Protein AF-A0A9N9J098-F1 (afdb_monomer)

Nearest PDB structures (foldseek):
  4r79-assembly1_B  TM=4.175E-01  e=2.362E-03  Drosophila mauritiana
  3hot-assembly1_A  TM=4.201E-01  e=8.066E-03  Drosophila mauritiana
  3hot-assembly1_B  TM=3.960E-01  e=7.561E-03  Drosophila mauritiana
  5hoo-assembly1_A  TM=4.020E-01  e=2.583E-02  Drosophila mauritiana
  5hoo-assembly1_B  TM=3.994E-01  e=3.568E-02  Drosophila mauritiana

Solvent-accessible surface area (backbone atoms only — not comparable to full-atom values): 10802 Å² total; per-residue (Å²): 132,89,78,86,82,49,74,64,54,53,33,52,50,50,54,59,48,40,71,33,68,73,44,37,75,76,35,76,66,47,78,79,58,80,57,45,72,73,51,49,53,51,50,33,54,76,67,75,49,77,93,75,75,87,88,67,92,74,76,80,74,59,95,58,44,67,58,53,51,52,52,51,52,50,52,55,50,50,54,42,64,75,67,59,64,55,43,84,77,40,72,50,73,50,80,44,81,40,63,77,44,83,80,72,95,72,80,92,73,68,93,83,65,91,72,86,83,79,91,71,88,86,42,72,85,41,59,32,35,39,35,49,36,33,27,70,70,68,50,72,51,64,42,35,35,40,38,85,39,71,67,74,78,97,66,91,72,61,92,60,53,48,78,47,53,53,78,77,130

Organism: NCBI:txid1348616

Mean predicted aligned error: 14.63 Å

Secondary structure (DSSP, 8-state):
------HHHHHHHHHHHHTSHHHHHH-TTGGG----HHHHHHHHHHTT---PPP---PPPPPTTHHHHHHHHHHHHHHHHHHHT--GGG-EEEEEEEEES----S-----TT-S-------S-TT-EEEEEEEEETTSPBPPEEEEESSSS-------TTEEEEEPPP-

InterPro domains:
  IPR006600 HTH CenpB-type DNA-binding domain [PF03221] (4-50)
  IPR006600 HTH CenpB-type DNA-binding domain [PS51253] (1-53)

Structure (mmCIF, N/CA/C/O backbone):
data_AF-A0A9N9J098-F1
#
_entry.id   AF-A0A9N9J098-F1
#
loop_
_atom_site.group_PDB
_atom_site.id
_atom_site.type_symbol
_atom_site.label_atom_id
_atom_site.label_alt_id
_atom_site.label_comp_id
_atom_site.label_asym_id
_atom_site.label_entity_id
_atom_site.label_seq_id
_atom_site.pdbx_PDB_ins_code
_atom_site.Cartn_x
_atom_site.Cartn_y
_atom_site.Cartn_z
_atom_site.occupancy
_atom_site.B_iso_or_equiv
_atom_site.auth_seq_id
_atom_site.auth_comp_id
_atom_site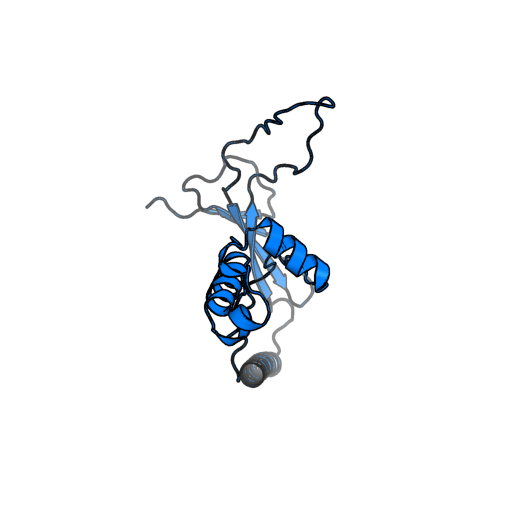.auth_asym_id
_atom_site.auth_atom_id
_atom_site.pdbx_PDB_model_num
ATOM 1 N N . GLN A 1 1 ? 24.056 1.183 -1.949 1.00 46.28 1 GLN A N 1
ATOM 2 C CA . GLN A 1 1 ? 23.279 1.665 -3.112 1.00 46.28 1 GLN A CA 1
ATOM 3 C C . GLN A 1 1 ? 23.015 0.480 -4.031 1.00 46.28 1 GLN A C 1
ATOM 5 O O . GLN A 1 1 ? 23.979 -0.123 -4.487 1.00 46.28 1 GLN A O 1
ATOM 10 N N . LEU A 1 2 ? 21.753 0.113 -4.273 1.00 43.88 2 LEU A N 1
ATOM 11 C CA . LEU A 1 2 ? 21.415 -0.850 -5.327 1.00 43.88 2 LEU A CA 1
ATOM 12 C C . LEU A 1 2 ? 21.633 -0.145 -6.671 1.00 43.88 2 LEU A C 1
ATOM 14 O O . LEU A 1 2 ? 20.928 0.809 -6.987 1.00 43.88 2 LEU A O 1
ATOM 18 N N . LYS A 1 3 ? 22.661 -0.545 -7.424 1.00 58.91 3 LYS A N 1
ATOM 19 C CA . LYS A 1 3 ? 22.927 0.019 -8.752 1.00 58.91 3 LYS A CA 1
ATOM 20 C C . LYS A 1 3 ? 22.037 -0.699 -9.761 1.00 58.91 3 LYS A C 1
ATOM 22 O O . LYS A 1 3 ? 22.308 -1.841 -10.114 1.00 58.91 3 LYS A O 1
ATOM 27 N N . THR A 1 4 ? 20.975 -0.040 -10.214 1.00 71.56 4 THR A N 1
ATOM 28 C CA . THR A 1 4 ? 20.173 -0.517 -11.347 1.00 71.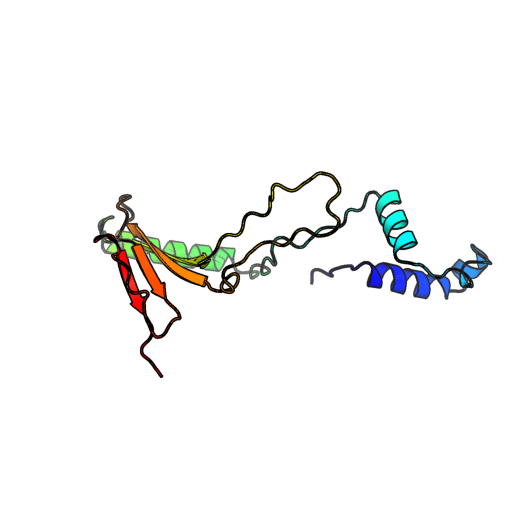56 4 THR A CA 1
ATOM 29 C C . THR A 1 4 ? 21.063 -0.612 -12.586 1.00 71.56 4 THR A C 1
ATOM 31 O O . THR A 1 4 ? 21.758 0.346 -12.916 1.00 71.56 4 THR A O 1
ATOM 34 N N . VAL A 1 5 ? 21.054 -1.757 -13.273 1.00 77.31 5 VAL A N 1
ATOM 35 C CA . VAL A 1 5 ? 21.787 -1.960 -14.531 1.00 77.31 5 VAL A CA 1
ATOM 36 C C . VAL A 1 5 ? 20.783 -1.994 -15.675 1.00 77.31 5 VAL A C 1
ATOM 38 O O . VAL A 1 5 ? 19.943 -2.885 -15.750 1.00 77.31 5 VAL A O 1
ATOM 41 N N . THR A 1 6 ? 20.856 -1.014 -16.573 1.00 85.19 6 THR A N 1
ATOM 42 C CA . THR A 1 6 ? 19.964 -0.928 -17.737 1.00 85.19 6 THR A CA 1
ATOM 43 C C . THR A 1 6 ? 20.608 -1.525 -18.988 1.00 85.19 6 THR A C 1
ATOM 45 O O . THR A 1 6 ? 21.833 -1.643 -19.084 1.00 85.19 6 THR A O 1
ATOM 48 N N . ARG A 1 7 ? 19.794 -1.835 -20.011 1.00 85.44 7 ARG A N 1
ATOM 49 C CA . ARG A 1 7 ? 20.297 -2.257 -21.335 1.00 85.44 7 ARG A CA 1
ATOM 50 C C . ARG A 1 7 ? 21.303 -1.255 -21.910 1.00 85.44 7 ARG A C 1
ATOM 52 O O . ARG A 1 7 ? 22.318 -1.650 -22.482 1.00 85.44 7 ARG A O 1
ATOM 59 N N . TYR A 1 8 ? 21.036 0.038 -21.714 1.00 87.44 8 TYR A N 1
ATOM 60 C CA . TYR A 1 8 ? 21.943 1.107 -22.117 1.00 87.44 8 TYR A CA 1
ATOM 61 C C . TYR A 1 8 ? 23.288 0.996 -21.394 1.00 87.44 8 TYR A C 1
ATOM 63 O O . TYR A 1 8 ? 24.323 0.992 -22.052 1.00 87.44 8 TYR A O 1
ATOM 71 N N . MET A 1 9 ? 23.286 0.816 -20.070 1.00 89.44 9 MET A N 1
ATOM 72 C CA . MET A 1 9 ? 24.517 0.692 -19.280 1.00 89.44 9 MET A CA 1
ATOM 73 C C . MET A 1 9 ? 25.371 -0.503 -19.708 1.00 89.44 9 MET A C 1
ATOM 75 O O . MET A 1 9 ? 26.590 -0.372 -19.789 1.00 89.44 9 MET A O 1
ATOM 79 N N . ILE A 1 10 ? 24.748 -1.637 -20.043 1.00 89.56 10 ILE A N 1
ATOM 80 C CA . ILE A 1 10 ? 25.455 -2.808 -20.581 1.00 89.56 10 ILE A CA 1
ATOM 81 C C . ILE A 1 10 ? 26.112 -2.459 -21.922 1.00 89.56 10 ILE A C 1
ATOM 83 O O . ILE A 1 10 ? 27.309 -2.684 -22.095 1.00 89.56 10 ILE A O 1
ATOM 87 N N . SER A 1 11 ? 25.366 -1.848 -22.850 1.00 90.75 11 SER A N 1
ATOM 88 C CA . SER A 1 11 ? 25.915 -1.443 -24.154 1.00 90.75 11 SER A CA 1
ATOM 89 C C . SER A 1 11 ? 27.034 -0.398 -24.032 1.00 90.75 11 SER A C 1
ATOM 91 O O . SER A 1 11 ? 28.063 -0.512 -24.694 1.00 90.75 11 SER A O 1
ATOM 93 N N . ALA A 1 12 ? 26.882 0.584 -23.139 1.00 89.25 12 ALA A N 1
ATOM 94 C CA . ALA A 1 12 ? 27.868 1.630 -22.896 1.00 89.25 12 ALA A CA 1
ATOM 95 C C . ALA A 1 12 ? 29.145 1.056 -22.270 1.00 89.25 12 ALA A C 1
ATOM 97 O O . ALA A 1 12 ? 30.252 1.405 -22.682 1.00 89.25 12 ALA A O 1
ATOM 98 N N . LYS A 1 13 ? 29.005 0.119 -21.322 1.00 91.69 13 LYS A N 1
ATOM 99 C CA . LYS A 1 13 ? 30.146 -0.579 -20.725 1.00 91.69 13 LYS A CA 1
ATOM 100 C C . LYS A 1 13 ? 30.877 -1.439 -21.754 1.00 91.69 13 LYS A C 1
ATOM 102 O O . LYS A 1 13 ? 32.102 -1.403 -21.782 1.00 91.69 13 LYS A O 1
ATOM 107 N N . ALA A 1 14 ? 30.147 -2.151 -22.611 1.00 91.06 14 ALA A N 1
ATOM 108 C CA . ALA A 1 14 ? 30.730 -2.957 -23.680 1.00 91.06 14 ALA A CA 1
ATOM 109 C C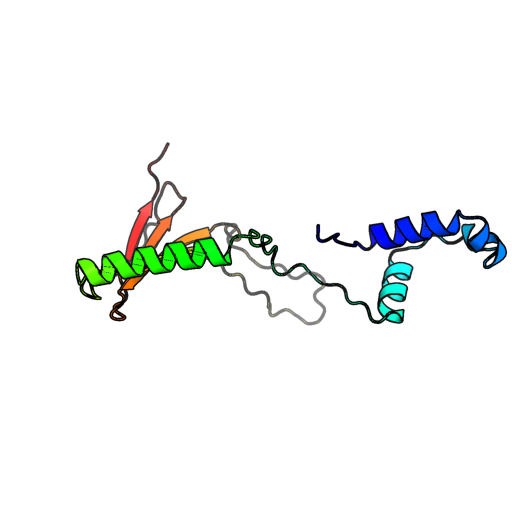 . ALA A 1 14 ? 31.527 -2.099 -24.678 1.00 91.06 14 ALA A C 1
ATOM 111 O O . ALA A 1 14 ? 32.671 -2.429 -24.974 1.00 91.06 14 ALA A O 1
ATOM 112 N N . ARG A 1 15 ? 30.991 -0.944 -25.101 1.00 89.69 15 ARG A N 1
ATOM 113 C CA . ARG A 1 15 ? 31.722 0.026 -25.943 1.00 89.69 15 ARG A CA 1
ATOM 114 C C . ARG A 1 15 ? 32.980 0.562 -25.262 1.00 89.69 15 ARG A C 1
ATOM 116 O O . ARG A 1 15 ? 34.032 0.633 -25.884 1.00 89.69 15 ARG A O 1
ATOM 123 N N . SER A 1 16 ? 32.887 0.907 -23.977 1.00 89.88 16 SER A N 1
ATOM 124 C CA . SER A 1 16 ? 34.040 1.379 -23.202 1.00 89.88 16 SER A CA 1
ATOM 125 C C . SER A 1 16 ? 35.141 0.317 -23.094 1.00 89.88 16 SER A C 1
ATOM 127 O O . SER A 1 16 ? 36.318 0.656 -23.183 1.00 89.88 16 SER A O 1
ATOM 129 N N . LEU A 1 17 ? 34.780 -0.959 -22.922 1.00 89.69 17 LEU A N 1
ATOM 130 C CA . LEU A 1 17 ? 35.741 -2.066 -22.880 1.00 89.69 17 LEU A CA 1
ATOM 131 C C . LEU A 1 17 ? 36.340 -2.370 -24.256 1.00 89.69 17 LEU A C 1
ATOM 133 O O . LEU A 1 17 ? 37.540 -2.599 -24.339 1.00 89.69 17 LEU A O 1
ATOM 137 N N . ALA A 1 18 ? 35.539 -2.294 -25.321 1.00 88.31 18 ALA A N 1
ATOM 138 C CA . ALA A 1 18 ? 36.008 -2.451 -26.697 1.00 88.31 18 ALA A CA 1
ATOM 139 C C . ALA A 1 18 ? 37.076 -1.418 -27.092 1.00 88.31 18 ALA A C 1
ATOM 141 O O . ALA A 1 18 ? 37.881 -1.684 -27.972 1.00 88.31 18 ALA A O 1
ATOM 142 N N . GLY A 1 19 ? 37.109 -0.260 -26.422 1.00 84.50 19 GLY A N 1
ATOM 143 C CA . GLY A 1 19 ? 38.137 0.764 -26.605 1.00 84.50 19 GLY A CA 1
ATOM 144 C C . GLY A 1 19 ? 39.476 0.486 -25.905 1.00 84.50 19 GLY A C 1
ATOM 145 O O . GLY A 1 19 ? 40.399 1.281 -26.057 1.00 84.50 19 GLY A O 1
ATOM 146 N N . LYS A 1 20 ? 39.611 -0.589 -25.117 1.00 89.25 20 LYS A N 1
ATOM 147 C CA . LYS A 1 20 ? 40.848 -0.899 -24.381 1.00 89.25 20 LYS A CA 1
ATOM 148 C C . LYS A 1 20 ? 41.787 -1.781 -25.202 1.00 89.25 20 LYS A C 1
ATOM 150 O O . LYS A 1 20 ? 41.346 -2.766 -25.788 1.00 89.25 20 LYS A O 1
ATOM 155 N N . GLN A 1 21 ? 43.090 -1.491 -25.146 1.00 85.12 21 GLN A N 1
ATOM 156 C CA . GLN A 1 21 ? 44.134 -2.194 -25.908 1.00 85.12 21 GLN A CA 1
ATOM 157 C C . GLN A 1 21 ? 44.098 -3.722 -25.733 1.00 85.12 21 GLN A C 1
ATOM 159 O O . GLN A 1 21 ? 44.234 -4.456 -26.702 1.00 85.12 21 GLN A O 1
ATOM 164 N N . GLU A 1 22 ? 43.845 -4.197 -24.512 1.00 90.06 22 GLU A N 1
ATOM 165 C CA . GLU A 1 22 ? 43.694 -5.624 -24.192 1.00 90.06 22 GLU A CA 1
ATOM 166 C C . GLU A 1 22 ? 42.643 -6.319 -25.076 1.00 90.06 22 GLU A C 1
AT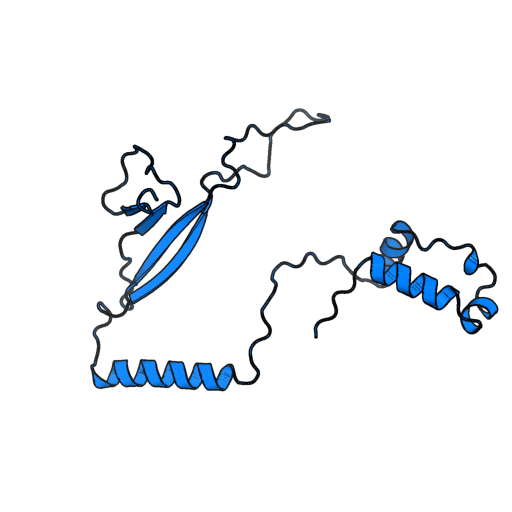OM 168 O O . GLU A 1 22 ? 42.889 -7.394 -25.623 1.00 90.06 22 GLU A O 1
ATOM 173 N N . TYR A 1 23 ? 41.488 -5.679 -25.274 1.00 86.62 23 TYR A N 1
ATOM 174 C CA . TYR A 1 23 ? 40.388 -6.240 -26.057 1.00 86.62 23 TYR A CA 1
ATOM 175 C C . TYR A 1 23 ? 40.606 -6.087 -27.563 1.00 86.62 23 TYR A C 1
ATOM 177 O O . TYR A 1 23 ? 40.140 -6.941 -28.310 1.00 86.62 23 TYR A O 1
ATOM 185 N N . TYR A 1 24 ? 41.346 -5.066 -28.007 1.00 82.31 24 TYR A N 1
ATOM 186 C CA . TYR A 1 24 ? 41.784 -4.948 -29.402 1.00 82.31 24 TYR A CA 1
ATOM 187 C C . TYR A 1 24 ? 42.715 -6.089 -29.811 1.00 82.31 24 TYR A C 1
ATOM 189 O O . TYR A 1 24 ? 42.558 -6.644 -30.895 1.00 82.31 24 TYR A O 1
ATOM 197 N N . THR A 1 25 ? 43.654 -6.463 -28.939 1.00 85.81 25 THR A N 1
ATOM 198 C CA . THR A 1 25 ? 44.593 -7.560 -29.207 1.00 85.81 25 THR A CA 1
ATOM 199 C C . THR A 1 25 ? 43.878 -8.911 -29.293 1.00 85.81 25 THR A C 1
ATOM 201 O O . THR A 1 25 ? 44.222 -9.736 -30.134 1.00 85.81 25 THR A O 1
ATOM 204 N N . LEU A 1 26 ? 42.866 -9.136 -28.449 1.00 89.44 26 LEU A N 1
ATOM 205 C CA . LEU A 1 26 ? 42.086 -10.381 -28.424 1.00 89.44 26 LEU A CA 1
ATOM 206 C C . LEU A 1 26 ? 41.004 -10.441 -29.514 1.00 89.44 26 LEU A C 1
ATOM 208 O O . LEU A 1 26 ? 40.691 -11.520 -30.013 1.00 89.44 26 LEU A O 1
ATOM 212 N N . TYR A 1 27 ? 40.428 -9.295 -29.883 1.00 87.94 27 TYR A N 1
ATOM 213 C CA . TYR A 1 27 ? 39.326 -9.189 -30.839 1.00 87.94 27 TYR A CA 1
ATOM 214 C C . TYR A 1 27 ? 39.568 -8.022 -31.811 1.00 87.94 27 TYR A C 1
ATOM 216 O O . TYR A 1 27 ? 39.017 -6.935 -31.623 1.00 87.94 27 TYR A O 1
ATOM 224 N N . PRO A 1 28 ? 40.344 -8.235 -32.888 1.00 83.75 28 PRO A N 1
ATOM 225 C CA . PRO A 1 28 ? 40.764 -7.162 -33.791 1.00 83.75 28 PRO A CA 1
ATOM 226 C C . PRO A 1 28 ? 39.611 -6.379 -34.426 1.00 83.75 28 PRO A C 1
ATOM 228 O O . PRO A 1 28 ? 39.743 -5.182 -34.634 1.00 83.75 28 PRO A O 1
ATOM 231 N N . ASP A 1 29 ? 38.459 -7.007 -34.682 1.00 87.75 29 ASP A N 1
ATOM 232 C CA . ASP A 1 29 ? 37.289 -6.355 -35.294 1.00 87.75 29 ASP A CA 1
ATOM 233 C C . ASP A 1 29 ? 36.301 -5.737 -34.290 1.00 87.75 29 ASP A C 1
ATOM 235 O O . ASP A 1 29 ? 35.236 -5.246 -34.680 1.00 87.75 29 ASP A O 1
ATOM 239 N N . ILE A 1 30 ? 36.619 -5.733 -32.990 1.00 86.56 30 ILE A N 1
ATOM 240 C CA . ILE A 1 30 ? 35.676 -5.307 -31.945 1.00 86.56 30 ILE A CA 1
ATOM 241 C C . ILE A 1 30 ? 35.238 -3.841 -32.083 1.00 86.56 30 ILE A C 1
ATOM 243 O O . ILE A 1 30 ? 34.110 -3.502 -31.722 1.00 86.56 30 ILE A O 1
ATOM 247 N N . TYR A 1 31 ? 36.074 -2.985 -32.681 1.00 78.88 31 TYR A N 1
ATOM 248 C CA . TYR A 1 31 ? 35.768 -1.570 -32.928 1.00 78.88 31 TYR A CA 1
ATOM 249 C C . TYR A 1 31 ? 34.663 -1.339 -33.958 1.00 78.88 31 TYR A C 1
ATOM 251 O O . TYR A 1 31 ? 34.010 -0.297 -33.939 1.00 78.88 31 TYR A O 1
ATOM 259 N N . LYS A 1 32 ? 34.422 -2.307 -34.851 1.00 83.06 32 LYS A N 1
ATOM 260 C CA . LYS A 1 32 ? 33.335 -2.241 -35.840 1.00 83.06 32 LYS A CA 1
ATOM 261 C C . LYS A 1 32 ? 31.980 -2.586 -35.221 1.00 83.06 32 LYS A C 1
ATOM 263 O O . LYS A 1 32 ? 30.939 -2.417 -35.857 1.00 83.06 32 LYS A O 1
ATOM 268 N N . TYR A 1 33 ? 31.970 -3.102 -33.992 1.00 84.12 33 TYR A N 1
ATOM 269 C CA . TYR A 1 33 ? 30.770 -3.626 -33.366 1.00 84.12 33 TYR A CA 1
ATOM 270 C C . TYR A 1 33 ? 29.955 -2.523 -32.675 1.00 84.12 33 TYR A C 1
ATOM 272 O O . TYR A 1 33 ? 30.435 -1.814 -31.797 1.00 84.12 33 TYR A O 1
ATOM 280 N N . GLN A 1 34 ? 28.672 -2.398 -33.026 1.00 81.94 34 GLN A N 1
ATOM 281 C CA . GLN A 1 34 ? 27.815 -1.307 -32.530 1.00 81.94 34 GLN A CA 1
ATOM 282 C C . GLN A 1 34 ? 27.166 -1.581 -31.155 1.00 81.94 34 GLN A C 1
ATOM 284 O O . GLN A 1 34 ? 26.541 -0.689 -30.569 1.00 81.94 34 GLN A O 1
ATOM 289 N N . PHE A 1 35 ? 27.303 -2.809 -30.631 1.00 89.50 35 PHE A N 1
ATOM 290 C CA . PHE A 1 35 ? 26.702 -3.269 -29.365 1.00 89.50 35 PHE A CA 1
ATOM 291 C C . PHE A 1 35 ? 25.218 -2.874 -29.248 1.00 89.50 35 PHE A C 1
ATOM 293 O O . PHE A 1 35 ? 24.797 -2.205 -28.304 1.00 89.50 35 PHE A O 1
ATOM 300 N N . SER A 1 36 ? 24.431 -3.237 -30.266 1.00 89.19 36 SER A N 1
ATOM 301 C CA . SER A 1 36 ? 23.014 -2.871 -30.380 1.00 89.19 36 SER A CA 1
ATOM 302 C C . SER A 1 36 ? 22.143 -3.501 -29.285 1.00 89.19 36 SER A C 1
ATOM 304 O O . SER A 1 36 ? 22.544 -4.456 -28.618 1.00 89.19 36 SER A O 1
ATOM 306 N N . TYR A 1 37 ? 20.896 -3.039 -29.142 1.00 85.00 37 TYR A N 1
ATOM 307 C CA . TYR A 1 37 ? 19.936 -3.650 -28.212 1.00 85.00 37 TYR A CA 1
ATOM 308 C C . TYR A 1 37 ? 19.735 -5.152 -28.458 1.00 85.00 37 TYR A C 1
ATOM 310 O O . TYR A 1 37 ? 19.678 -5.920 -27.504 1.00 85.00 37 TYR A O 1
ATOM 318 N N . LYS A 1 38 ? 19.740 -5.594 -29.724 1.00 90.06 38 LYS A N 1
ATOM 319 C CA . LYS A 1 38 ? 19.676 -7.024 -30.073 1.00 90.06 38 LYS A CA 1
ATOM 320 C C . LYS A 1 38 ? 20.898 -7.805 -29.581 1.00 90.06 38 LYS A C 1
ATOM 322 O O . LYS A 1 38 ? 20.778 -8.990 -29.281 1.00 90.06 38 LYS A O 1
ATOM 327 N N . TRP A 1 39 ? 22.075 -7.180 -29.532 1.00 91.88 39 TRP A N 1
ATOM 328 C CA . TRP A 1 39 ? 23.261 -7.802 -28.943 1.00 91.88 39 TRP A CA 1
ATOM 329 C C . TRP A 1 39 ? 23.133 -7.901 -27.423 1.00 91.88 39 TRP A C 1
ATOM 331 O O . TRP A 1 39 ? 23.439 -8.955 -26.873 1.00 91.88 39 TRP A O 1
ATOM 341 N N . VAL A 1 40 ? 22.622 -6.854 -26.764 1.00 91.50 40 VAL A N 1
ATOM 342 C CA . VAL A 1 40 ? 22.371 -6.856 -25.312 1.00 91.50 40 VAL A CA 1
ATOM 343 C C . VAL A 1 40 ? 21.355 -7.934 -24.929 1.00 91.50 40 VAL A C 1
ATOM 345 O O . VAL A 1 40 ? 21.593 -8.671 -23.980 1.00 91.50 40 VAL A O 1
ATOM 348 N N . ASP A 1 41 ? 20.269 -8.093 -25.688 1.00 89.19 41 ASP A N 1
ATOM 349 C CA . ASP A 1 41 ? 19.272 -9.141 -25.430 1.00 89.19 41 ASP A CA 1
ATOM 350 C C . ASP A 1 41 ? 19.867 -10.547 -25.590 1.00 89.19 41 ASP A C 1
ATOM 352 O O . ASP A 1 41 ? 19.653 -11.414 -24.745 1.00 89.19 41 ASP A O 1
ATOM 356 N N . ARG A 1 42 ? 20.698 -10.765 -26.619 1.00 91.00 42 ARG A N 1
ATOM 357 C CA . ARG A 1 42 ? 21.430 -12.032 -26.782 1.00 91.00 42 ARG A CA 1
ATOM 358 C C . ARG A 1 42 ? 22.467 -12.261 -25.686 1.00 91.00 42 ARG A C 1
ATOM 360 O O . ARG A 1 42 ? 22.667 -13.397 -25.279 1.00 91.00 42 ARG A O 1
ATOM 367 N N . PHE A 1 43 ? 23.140 -11.211 -25.225 1.00 90.38 43 PHE A N 1
ATOM 368 C CA . PHE A 1 43 ? 24.073 -11.278 -24.103 1.00 90.38 43 PHE A CA 1
ATOM 369 C C . PHE A 1 43 ? 23.346 -11.702 -22.821 1.00 90.38 43 PHE A C 1
ATOM 371 O O . PHE A 1 43 ? 23.759 -12.663 -22.182 1.00 90.38 43 PHE A O 1
ATOM 378 N N . ILE A 1 44 ? 22.222 -11.056 -22.509 1.00 90.62 44 ILE A N 1
ATOM 379 C CA . ILE A 1 44 ? 21.359 -11.391 -21.371 1.00 90.62 44 ILE A CA 1
ATOM 380 C C . ILE A 1 44 ? 20.918 -12.858 -21.450 1.00 90.62 44 ILE A C 1
ATOM 382 O O . ILE A 1 44 ? 21.119 -13.600 -20.493 1.00 90.62 44 ILE A O 1
ATOM 386 N N . PHE A 1 45 ? 20.437 -13.304 -22.614 1.00 89.44 45 PHE A N 1
ATOM 387 C CA . PHE A 1 45 ? 20.033 -14.694 -22.837 1.00 89.44 45 PHE A CA 1
ATOM 388 C C . PHE A 1 45 ? 21.183 -15.695 -22.637 1.00 89.44 45 PHE A C 1
ATOM 390 O O . PHE A 1 45 ? 21.031 -16.664 -21.900 1.00 89.44 45 PHE A O 1
ATOM 397 N N . ARG A 1 46 ? 22.359 -15.451 -23.239 1.00 93.00 46 ARG A N 1
ATOM 398 C CA . ARG A 1 46 ? 23.531 -16.341 -23.108 1.00 93.00 46 ARG A CA 1
ATOM 399 C C . ARG A 1 46 ? 24.014 -16.489 -21.668 1.00 93.00 46 ARG A C 1
ATOM 401 O O . ARG A 1 46 ? 24.538 -17.536 -21.314 1.00 93.00 46 ARG A O 1
ATOM 408 N N . HIS A 1 47 ? 23.852 -15.448 -20.857 1.00 89.69 47 HIS A N 1
ATOM 409 C CA . HIS A 1 47 ? 24.260 -15.452 -19.454 1.00 89.69 47 HIS A CA 1
ATOM 410 C C . HIS A 1 47 ? 23.117 -15.799 -18.492 1.00 89.69 47 HIS A C 1
ATOM 412 O O . HIS A 1 47 ? 23.268 -15.603 -17.290 1.00 89.69 47 HIS A O 1
ATOM 418 N N . SER A 1 48 ? 21.989 -16.324 -18.993 1.00 86.31 48 SER A N 1
ATOM 419 C CA . SER A 1 48 ? 20.809 -16.676 -18.183 1.00 86.31 48 SER A CA 1
ATOM 420 C C . SER A 1 48 ? 20.307 -15.522 -17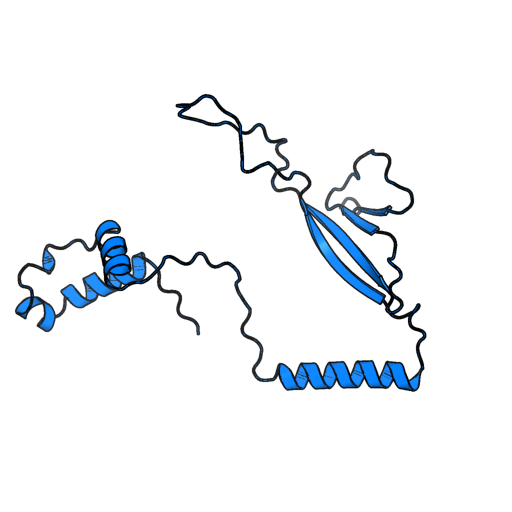.302 1.00 86.31 48 SER A C 1
ATOM 422 O O . SER A 1 48 ? 19.801 -15.722 -16.200 1.00 86.31 48 SER A O 1
ATOM 424 N N . LEU A 1 49 ? 20.463 -14.291 -17.788 1.00 84.69 49 LEU A N 1
ATOM 425 C CA . LEU A 1 49 ? 19.934 -13.089 -17.159 1.00 84.69 49 LEU A CA 1
ATOM 426 C C . LEU A 1 49 ? 18.511 -12.843 -17.672 1.00 84.69 49 LEU A C 1
ATOM 428 O O . LEU A 1 49 ? 18.158 -13.234 -18.784 1.00 84.69 49 LEU A O 1
ATOM 432 N N . VAL A 1 50 ? 17.689 -12.155 -16.881 1.00 77.88 50 VAL A N 1
ATOM 433 C CA . VAL A 1 50 ? 16.282 -11.896 -17.218 1.00 77.88 50 VAL A CA 1
ATOM 434 C C . VAL A 1 50 ? 15.974 -10.410 -17.069 1.00 77.88 50 VAL A C 1
ATOM 436 O O . VAL A 1 50 ? 16.494 -9.745 -16.172 1.00 77.88 50 VAL A O 1
ATOM 439 N N . HIS A 1 51 ? 15.122 -9.875 -17.948 1.00 68.31 51 HIS A N 1
ATOM 440 C CA . HIS A 1 51 ? 14.598 -8.516 -17.798 1.00 68.31 51 HIS A CA 1
ATOM 441 C C . HIS A 1 51 ? 13.598 -8.492 -16.642 1.00 68.31 51 HIS A C 1
ATOM 443 O O . HIS A 1 51 ? 12.468 -8.946 -16.794 1.00 68.31 51 HIS A O 1
ATOM 449 N N . TYR A 1 52 ? 13.997 -7.938 -15.501 1.00 62.56 52 TYR A N 1
ATOM 450 C CA . TYR A 1 52 ? 13.066 -7.640 -14.417 1.00 62.56 52 TYR A CA 1
ATOM 451 C C . TYR A 1 52 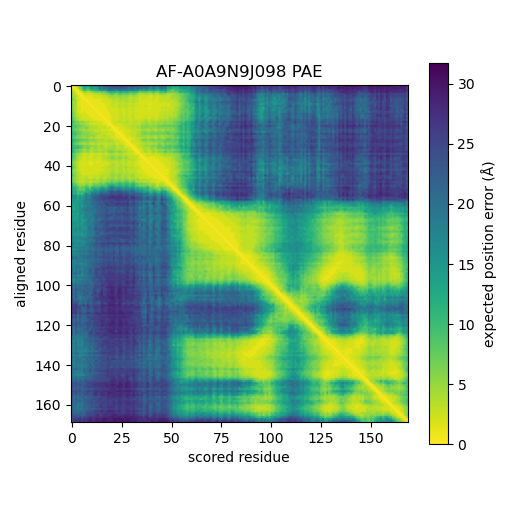? 12.432 -6.263 -14.637 1.00 62.56 52 TYR A C 1
ATOM 453 O O . TYR A 1 52 ? 13.131 -5.257 -14.774 1.00 62.56 52 TYR A O 1
ATOM 461 N N . ARG A 1 53 ? 11.097 -6.202 -14.641 1.00 56.84 53 ARG A N 1
ATOM 462 C CA . ARG A 1 53 ? 10.378 -4.963 -14.319 1.00 56.84 53 ARG A CA 1
ATOM 463 C C . ARG A 1 53 ? 10.474 -4.776 -12.808 1.00 56.84 53 ARG A C 1
ATOM 465 O O . ARG A 1 53 ? 10.221 -5.724 -12.071 1.00 56.84 53 ARG A O 1
ATOM 472 N N . TYR A 1 54 ? 10.841 -3.582 -12.346 1.00 55.41 54 TYR A N 1
ATOM 473 C CA . TYR A 1 54 ? 10.699 -3.255 -10.928 1.00 55.41 54 TYR A CA 1
ATOM 474 C C . TYR A 1 54 ? 9.228 -3.420 -10.552 1.00 55.41 54 TYR A C 1
ATOM 476 O O . TYR A 1 54 ? 8.373 -2.741 -11.112 1.00 55.41 54 TYR A O 1
ATOM 484 N N . THR A 1 55 ? 8.938 -4.332 -9.633 1.00 49.66 55 THR A N 1
ATOM 485 C CA . THR A 1 55 ? 7.588 -4.503 -9.085 1.00 49.66 55 THR A CA 1
ATOM 486 C C . THR A 1 55 ? 7.374 -3.625 -7.860 1.00 49.66 55 THR A C 1
ATOM 488 O O . THR A 1 55 ? 6.241 -3.283 -7.545 1.00 49.66 55 THR A O 1
ATOM 491 N N . THR A 1 56 ? 8.454 -3.224 -7.182 1.00 49.47 56 THR A N 1
ATOM 492 C CA . THR A 1 56 ? 8.357 -2.471 -5.931 1.00 49.47 56 THR A CA 1
ATOM 493 C C . THR A 1 56 ? 9.678 -1.766 -5.634 1.00 49.47 56 THR A C 1
ATOM 495 O O . THR A 1 56 ? 10.713 -2.403 -5.435 1.00 49.47 56 THR A O 1
ATOM 498 N N . THR A 1 57 ? 9.662 -0.434 -5.592 1.00 50.56 57 THR A N 1
ATOM 499 C CA . THR A 1 57 ? 10.739 0.349 -4.974 1.00 50.56 57 THR A CA 1
ATOM 500 C C . THR A 1 57 ? 10.604 0.178 -3.466 1.00 50.56 57 THR A C 1
ATOM 502 O O . THR A 1 57 ? 9.907 0.942 -2.807 1.00 50.56 57 THR A O 1
ATOM 505 N N . ILE A 1 58 ? 11.216 -0.867 -2.915 1.00 54.31 58 ILE A N 1
ATOM 506 C CA . ILE A 1 58 ? 11.284 -1.037 -1.463 1.00 54.31 58 ILE A CA 1
ATOM 507 C C . ILE A 1 58 ? 12.262 0.019 -0.948 1.00 54.31 58 ILE A C 1
ATOM 509 O O . ILE A 1 58 ? 13.431 0.043 -1.347 1.00 54.31 58 ILE A O 1
ATOM 513 N N . GLN A 1 59 ? 11.784 0.920 -0.092 1.00 61.25 59 GLN A N 1
ATOM 514 C CA . GLN A 1 59 ? 12.675 1.820 0.632 1.00 61.25 59 GLN A CA 1
ATOM 515 C C . GLN A 1 59 ? 13.617 0.961 1.481 1.00 61.25 59 GLN A C 1
ATOM 517 O O . GLN A 1 59 ? 13.166 0.054 2.182 1.00 61.25 59 GLN A O 1
ATOM 522 N N . LYS A 1 60 ? 14.932 1.203 1.399 1.00 71.56 60 LYS A N 1
ATOM 523 C CA . LYS A 1 60 ? 15.888 0.498 2.260 1.00 71.56 60 LYS A CA 1
ATOM 524 C C . LYS A 1 60 ? 15.485 0.783 3.707 1.00 71.56 60 LYS A C 1
ATOM 526 O O . LYS A 1 60 ? 15.432 1.949 4.094 1.00 71.56 60 LYS A O 1
ATOM 531 N N . LEU A 1 61 ? 15.206 -0.269 4.476 1.00 79.31 61 LEU A N 1
ATOM 532 C CA . LEU A 1 61 ? 14.907 -0.119 5.894 1.00 79.31 61 LEU A CA 1
ATOM 533 C C . LEU A 1 61 ? 16.090 0.583 6.586 1.00 79.31 61 LEU A C 1
ATOM 535 O O . LEU A 1 61 ? 17.247 0.266 6.274 1.00 79.31 61 LEU A O 1
ATOM 539 N N . PRO A 1 62 ? 15.825 1.539 7.492 1.00 84.50 62 PRO A N 1
ATOM 540 C CA . PRO A 1 62 ? 16.861 2.133 8.325 1.00 84.50 62 PRO A CA 1
ATOM 541 C C . PRO A 1 62 ? 17.640 1.054 9.082 1.00 84.50 62 PRO A C 1
ATOM 543 O O . PRO A 1 62 ? 17.081 0.021 9.450 1.00 84.50 62 PRO A O 1
ATOM 546 N N . GLU A 1 63 ? 18.922 1.291 9.357 1.00 87.19 63 GLU A N 1
ATOM 547 C CA . GLU A 1 63 ? 19.760 0.328 10.095 1.00 87.19 63 GLU A CA 1
ATOM 548 C C . GLU A 1 63 ? 19.220 0.057 11.508 1.00 87.19 63 GLU A C 1
ATOM 550 O O . GLU A 1 63 ? 19.332 -1.053 12.017 1.00 87.19 63 GLU A O 1
ATOM 555 N N . ASN A 1 64 ? 18.535 1.038 12.096 1.00 89.81 64 ASN A N 1
ATOM 556 C CA . ASN A 1 64 ? 17.876 0.949 13.395 1.00 89.81 64 ASN A CA 1
ATOM 557 C C . ASN A 1 64 ? 16.394 0.524 13.321 1.00 89.81 64 ASN A C 1
ATOM 559 O O . ASN A 1 64 ? 15.671 0.685 14.304 1.00 89.81 64 ASN A O 1
ATOM 563 N N . TYR A 1 65 ? 15.910 -0.004 12.189 1.00 89.44 65 TYR A N 1
ATOM 564 C CA . TYR A 1 65 ? 14.498 -0.374 12.019 1.00 89.44 65 TYR A CA 1
ATOM 565 C C . TYR A 1 65 ? 14.002 -1.346 13.098 1.00 89.44 65 TYR A C 1
ATOM 567 O O . TYR A 1 65 ? 12.955 -1.106 13.692 1.00 89.44 65 TYR A O 1
ATOM 575 N N . ALA A 1 66 ? 14.767 -2.402 13.392 1.00 91.19 66 ALA A N 1
ATOM 576 C CA . ALA A 1 66 ? 14.384 -3.399 14.393 1.00 91.19 66 ALA A CA 1
ATOM 577 C C . ALA A 1 66 ? 14.260 -2.788 15.800 1.00 91.19 66 ALA A C 1
ATOM 579 O O . ALA A 1 66 ? 13.316 -3.085 16.530 1.00 91.19 66 ALA A O 1
ATOM 580 N N . GLU A 1 67 ? 15.173 -1.882 16.159 1.00 93.69 67 GLU A N 1
ATOM 581 C CA . GLU A 1 67 ? 15.142 -1.183 17.445 1.00 93.69 67 GLU A CA 1
ATOM 582 C C . GLU A 1 67 ? 13.935 -0.239 17.538 1.00 93.69 67 GLU A C 1
ATOM 584 O O . GLU A 1 67 ? 13.220 -0.236 18.540 1.00 93.69 67 GLU A O 1
ATOM 589 N N . LEU A 1 68 ? 13.669 0.540 16.483 1.00 93.88 68 LEU A N 1
ATOM 590 C CA . LEU A 1 68 ? 12.505 1.426 16.409 1.00 93.88 68 LEU A CA 1
ATOM 591 C C . LEU A 1 68 ? 11.191 0.647 16.475 1.00 93.88 68 LEU A C 1
ATOM 593 O O . LEU A 1 68 ? 10.286 1.031 17.216 1.00 93.88 68 LEU A O 1
ATOM 597 N N . GLN A 1 69 ? 11.104 -0.467 15.749 1.00 94.69 69 GLN A N 1
ATOM 598 C CA . GLN A 1 69 ? 9.954 -1.360 15.778 1.00 94.69 69 GLN A CA 1
ATOM 599 C C . GLN A 1 69 ? 9.729 -1.903 17.192 1.00 94.69 69 GLN A C 1
ATOM 601 O O . GLN A 1 69 ? 8.615 -1.827 17.706 1.00 94.69 69 GLN A O 1
ATOM 606 N N . GLN A 1 70 ? 10.777 -2.399 17.854 1.00 95.75 70 GLN A N 1
ATOM 607 C CA . GLN A 1 70 ? 10.672 -2.923 19.214 1.00 95.75 70 GLN A CA 1
ATOM 608 C C . GLN A 1 70 ? 10.254 -1.842 20.217 1.00 95.75 70 GLN A C 1
ATOM 610 O O . GLN A 1 70 ? 9.384 -2.092 21.054 1.00 95.75 70 GLN A O 1
ATOM 615 N N . LYS A 1 71 ? 10.828 -0.634 20.128 1.00 96.25 71 LYS A N 1
ATOM 616 C CA . LYS A 1 71 ? 10.435 0.513 20.964 1.00 96.25 71 LYS A CA 1
ATOM 617 C C . LYS A 1 71 ? 8.964 0.870 20.773 1.00 96.25 71 LYS A C 1
ATOM 619 O O . LYS A 1 71 ? 8.253 1.029 21.762 1.00 96.25 71 LYS A O 1
ATOM 624 N N . PHE A 1 72 ? 8.500 0.943 19.527 1.00 94.44 72 PHE A N 1
ATOM 625 C CA . PHE A 1 72 ? 7.104 1.238 19.215 1.00 94.44 72 PHE A CA 1
ATOM 626 C C . PHE A 1 72 ? 6.155 0.159 19.750 1.00 94.44 72 PHE A C 1
ATOM 628 O O . PHE A 1 72 ? 5.198 0.477 20.452 1.00 94.44 72 PHE A O 1
ATOM 635 N N . LEU A 1 73 ? 6.449 -1.120 19.499 1.00 94.75 73 LEU A N 1
ATOM 636 C CA . LEU A 1 73 ? 5.638 -2.231 20.005 1.00 94.75 73 LEU A CA 1
ATOM 637 C C . LEU A 1 73 ? 5.584 -2.237 21.537 1.00 94.75 73 LEU A C 1
ATOM 639 O O . LEU A 1 73 ? 4.514 -2.407 22.115 1.00 94.75 73 LEU A O 1
ATOM 643 N N . SER A 1 74 ? 6.718 -1.993 22.197 1.00 96.25 74 SER A N 1
ATOM 644 C CA . SER A 1 74 ? 6.791 -1.936 23.662 1.00 96.25 74 SER A CA 1
ATOM 645 C C . SER A 1 74 ? 5.977 -0.769 24.222 1.00 96.25 74 SER A C 1
ATOM 647 O O . SER A 1 74 ? 5.270 -0.932 25.213 1.00 96.25 74 SER A O 1
ATOM 649 N N . PHE A 1 75 ? 6.029 0.393 23.563 1.00 95.19 75 PHE A N 1
ATOM 650 C CA . PHE A 1 75 ? 5.219 1.560 23.902 1.00 95.19 75 PHE A CA 1
ATOM 651 C C . PHE A 1 75 ? 3.720 1.251 23.794 1.00 95.19 75 PHE A C 1
ATOM 653 O O . PHE A 1 75 ? 2.991 1.431 24.768 1.00 95.19 75 PHE A O 1
ATOM 660 N N . VAL A 1 76 ? 3.257 0.724 22.654 1.00 91.56 76 VAL A N 1
ATOM 661 C CA . VAL A 1 76 ? 1.838 0.385 22.444 1.00 91.56 76 VAL A CA 1
ATOM 662 C C . VAL A 1 76 ? 1.362 -0.656 23.462 1.00 91.56 76 VAL A C 1
ATOM 664 O O . VAL A 1 76 ? 0.303 -0.487 24.069 1.00 91.56 76 VAL A O 1
ATOM 667 N N . LEU A 1 77 ? 2.157 -1.705 23.704 1.00 92.06 77 LEU A N 1
ATOM 668 C CA . LEU A 1 77 ? 1.831 -2.743 24.685 1.00 92.06 77 LEU A CA 1
ATOM 669 C C . LEU A 1 77 ? 1.740 -2.185 26.108 1.00 92.06 77 LEU A C 1
ATOM 671 O O . LEU A 1 77 ? 0.802 -2.531 26.820 1.00 92.06 77 LEU A O 1
ATOM 675 N N . TYR A 1 78 ? 2.663 -1.306 26.510 1.00 94.94 78 TYR A N 1
ATOM 676 C CA . TYR A 1 78 ? 2.641 -0.669 27.829 1.00 94.94 78 TYR A CA 1
ATOM 677 C C . TYR A 1 78 ? 1.355 0.131 28.064 1.00 94.94 78 TYR A C 1
ATOM 679 O O . TYR A 1 78 ? 0.712 -0.019 29.101 1.00 94.94 78 TYR A O 1
ATOM 687 N N . TRP A 1 79 ? 0.945 0.965 27.104 1.00 92.19 79 TRP A N 1
ATOM 688 C CA . TRP A 1 79 ? -0.287 1.746 27.244 1.00 92.19 79 TRP A CA 1
ATOM 689 C C . TRP A 1 79 ? -1.528 0.856 27.228 1.00 92.19 79 TRP A C 1
ATOM 691 O O . TRP A 1 79 ? -2.440 1.062 28.028 1.00 92.19 79 TRP A O 1
ATOM 701 N N . ARG A 1 80 ? -1.541 -0.180 26.383 1.00 89.94 80 ARG A N 1
ATOM 702 C CA . ARG A 1 80 ? -2.637 -1.150 26.344 1.00 89.94 80 ARG A CA 1
ATOM 703 C C . ARG A 1 80 ? -2.820 -1.871 27.676 1.00 89.94 80 ARG A C 1
ATOM 705 O O . ARG A 1 80 ? -3.952 -1.986 28.134 1.00 89.94 80 ARG A O 1
ATOM 712 N N . THR A 1 81 ? -1.739 -2.340 28.300 1.00 91.25 81 THR A N 1
ATOM 713 C CA . THR A 1 81 ? -1.816 -3.055 29.584 1.00 91.25 81 THR A CA 1
ATOM 714 C C . THR A 1 81 ? -2.127 -2.118 30.744 1.00 91.25 81 THR A C 1
ATOM 716 O O . THR A 1 81 ? -2.960 -2.455 31.579 1.00 91.25 81 THR A O 1
ATOM 719 N N . LYS A 1 82 ? -1.522 -0.924 30.781 1.00 94.94 82 LYS A N 1
ATOM 720 C CA . LYS A 1 82 ? -1.712 0.049 31.866 1.00 94.94 82 LYS A CA 1
ATOM 721 C C . LYS A 1 82 ? -3.157 0.528 32.005 1.00 94.94 82 LYS A C 1
ATOM 723 O O . LYS A 1 82 ? -3.628 0.691 33.125 1.00 94.94 82 LYS A O 1
ATOM 728 N N . TYR A 1 83 ? -3.837 0.773 30.887 1.00 93.88 83 TYR A N 1
ATOM 729 C CA . TYR A 1 83 ? -5.213 1.286 30.881 1.00 93.88 83 TYR A CA 1
ATOM 730 C C . TYR A 1 83 ? -6.256 0.211 30.581 1.00 93.88 83 TYR A C 1
ATOM 732 O O . TYR A 1 83 ? -7.447 0.503 30.620 1.00 93.88 83 TYR A O 1
ATOM 740 N N . ASN A 1 84 ? -5.815 -1.020 30.297 1.00 92.81 84 ASN A N 1
ATOM 741 C CA . ASN A 1 84 ? -6.667 -2.152 29.949 1.00 92.81 84 ASN A CA 1
ATOM 742 C C . ASN A 1 84 ? -7.732 -1.782 28.900 1.00 92.81 84 ASN A C 1
ATOM 744 O O . ASN A 1 84 ? -8.922 -2.041 29.088 1.00 92.81 84 ASN A O 1
ATOM 748 N N . TYR A 1 85 ? -7.301 -1.122 27.816 1.00 90.00 85 TYR A N 1
ATOM 749 C CA . TYR A 1 85 ? -8.219 -0.667 26.774 1.00 90.00 85 TYR A CA 1
ATOM 750 C C . TYR A 1 85 ? -9.007 -1.856 26.208 1.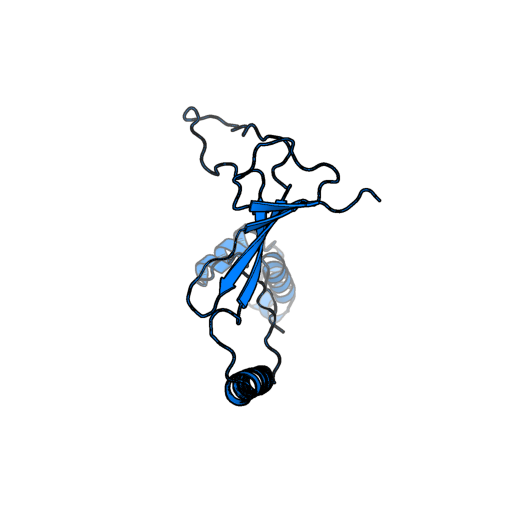00 90.00 85 TYR A C 1
ATOM 752 O O . TYR A 1 85 ? -8.396 -2.852 25.796 1.00 90.00 85 TYR A O 1
ATOM 760 N N . PRO A 1 86 ? -10.347 -1.775 26.173 1.00 92.06 86 PRO A N 1
ATOM 761 C CA . PRO A 1 86 ? -11.157 -2.833 25.600 1.00 92.06 86 PRO A CA 1
ATOM 762 C C . PRO A 1 86 ? -10.925 -2.906 24.085 1.00 92.06 86 PRO A C 1
ATOM 764 O O . PRO A 1 86 ? -10.632 -1.906 23.429 1.00 92.06 86 PRO A O 1
ATOM 767 N N . LEU A 1 87 ? -11.041 -4.111 23.519 1.00 91.50 87 LEU A N 1
ATOM 768 C CA . LEU A 1 87 ? -10.709 -4.364 22.109 1.00 91.50 87 LEU A CA 1
ATOM 769 C C . LEU A 1 87 ? -11.581 -3.570 21.126 1.00 91.50 87 LEU A C 1
ATOM 771 O O . LEU A 1 87 ? -11.122 -3.232 20.040 1.00 91.50 87 LEU A O 1
ATOM 775 N N . ASN A 1 88 ? -12.805 -3.228 21.523 1.00 93.06 88 ASN A N 1
ATOM 776 C CA . ASN A 1 88 ? -13.732 -2.414 20.739 1.00 93.06 88 ASN A CA 1
ATOM 777 C C . ASN A 1 88 ? -13.391 -0.909 20.728 1.00 93.06 88 ASN A C 1
ATOM 779 O O . ASN A 1 88 ? -14.107 -0.130 20.108 1.00 93.06 88 ASN A O 1
ATOM 783 N N . LEU A 1 89 ? -12.330 -0.485 21.421 1.00 91.56 89 LEU A N 1
ATOM 784 C CA . LEU A 1 89 ? -11.812 0.890 21.396 1.00 91.56 89 LEU A CA 1
ATOM 785 C C . LEU A 1 89 ? -10.411 0.981 20.777 1.00 91.56 89 LEU A C 1
ATOM 787 O O . LEU A 1 89 ? -9.787 2.037 20.824 1.00 91.56 89 LEU A O 1
ATOM 791 N N . ILE A 1 90 ? -9.898 -0.122 20.231 1.00 92.38 90 ILE A N 1
ATOM 792 C CA . ILE A 1 90 ? -8.629 -0.156 19.507 1.00 92.38 90 ILE A CA 1
ATOM 793 C C . ILE A 1 90 ? -8.968 -0.401 18.046 1.00 92.38 90 ILE A C 1
ATOM 795 O O . ILE A 1 90 ? -9.391 -1.503 17.699 1.00 92.38 90 ILE A O 1
ATOM 799 N N . ASP A 1 91 ? -8.781 0.605 17.204 1.00 93.50 91 ASP A N 1
ATOM 800 C CA . ASP A 1 91 ? -8.992 0.511 15.770 1.00 93.50 91 ASP A CA 1
ATOM 801 C C . ASP A 1 91 ? -7.670 0.520 14.995 1.00 93.50 91 ASP A C 1
ATOM 803 O O . ASP A 1 91 ? -6.637 1.031 15.431 1.00 93.50 91 ASP A O 1
ATOM 807 N N . ASN A 1 92 ? -7.695 -0.121 13.833 1.00 93.75 92 ASN A N 1
ATOM 808 C CA . ASN A 1 92 ? -6.688 0.035 12.801 1.00 93.75 92 ASN A CA 1
ATOM 809 C C . ASN A 1 92 ? -7.379 0.587 11.559 1.00 93.75 92 ASN A C 1
ATOM 811 O O . ASN A 1 92 ? -8.406 0.049 11.143 1.00 93.75 92 ASN A O 1
ATOM 815 N N . MET A 1 93 ? -6.809 1.637 10.977 1.00 94.81 93 MET A N 1
ATOM 816 C CA . MET A 1 93 ? -7.372 2.371 9.850 1.00 94.81 93 MET A CA 1
ATOM 817 C C . MET A 1 93 ? -6.301 2.543 8.778 1.00 94.81 93 MET A C 1
ATOM 819 O O . MET A 1 93 ? -5.169 2.899 9.099 1.00 94.81 93 MET A O 1
ATOM 823 N N . ASP A 1 94 ? -6.650 2.289 7.519 1.00 94.69 94 ASP A N 1
ATOM 824 C CA . ASP A 1 94 ? -5.735 2.466 6.391 1.00 94.69 94 ASP A CA 1
ATOM 825 C C . ASP A 1 94 ? -6.446 3.048 5.165 1.00 94.69 94 ASP A C 1
ATOM 827 O O . ASP A 1 94 ? -7.614 2.747 4.894 1.00 94.69 94 ASP A O 1
ATOM 831 N N . GLU A 1 95 ? -5.725 3.891 4.426 1.00 92.44 95 GLU A N 1
ATOM 832 C CA . GLU A 1 95 ? -6.201 4.566 3.221 1.00 92.44 95 GLU A CA 1
ATOM 833 C C . GLU A 1 95 ? -5.725 3.829 1.971 1.00 92.44 95 GLU A C 1
ATOM 835 O O . GLU A 1 95 ? -4.539 3.777 1.654 1.00 92.44 95 GLU A O 1
ATOM 840 N N . THR A 1 96 ? -6.673 3.301 1.203 1.00 89.56 96 THR A N 1
ATOM 841 C CA . THR A 1 96 ? -6.402 2.620 -0.060 1.00 89.56 96 THR A CA 1
ATOM 842 C C . THR A 1 96 ? -6.944 3.441 -1.234 1.00 89.56 96 THR A C 1
ATOM 844 O O . THR A 1 96 ? -8.148 3.714 -1.290 1.00 89.56 96 THR A O 1
ATOM 847 N N . PRO A 1 97 ? -6.105 3.831 -2.212 1.00 89.62 97 PRO A N 1
ATOM 848 C CA . PRO A 1 97 ? -6.593 4.448 -3.437 1.00 89.62 97 PRO A CA 1
ATOM 849 C C . PRO A 1 97 ? -7.341 3.416 -4.294 1.00 89.62 97 PRO A C 1
ATOM 851 O O . PRO A 1 97 ? -6.816 2.348 -4.603 1.00 89.62 97 PRO A O 1
ATOM 854 N N . MET A 1 98 ? -8.552 3.762 -4.720 1.00 87.50 98 MET A N 1
ATOM 855 C CA . MET A 1 98 ? -9.393 2.995 -5.636 1.00 87.50 98 MET A CA 1
ATOM 856 C C . MET A 1 98 ? -9.612 3.771 -6.930 1.00 87.50 98 MET A C 1
ATOM 858 O O . MET A 1 98 ? -9.859 4.976 -6.912 1.00 87.50 98 MET A O 1
ATOM 862 N N . ALA A 1 99 ? -9.525 3.078 -8.063 1.00 83.62 99 ALA A N 1
ATOM 863 C CA . ALA A 1 99 ? -9.783 3.671 -9.369 1.00 83.62 99 ALA A CA 1
ATOM 864 C C . ALA A 1 99 ? -11.287 3.758 -9.641 1.00 83.62 99 ALA A C 1
ATOM 866 O O . ALA A 1 99 ? -12.031 2.823 -9.349 1.00 83.62 99 ALA A O 1
ATOM 867 N N . PHE A 1 100 ? -11.731 4.863 -10.245 1.00 76.94 100 PHE A N 1
ATOM 868 C CA . PHE A 1 100 ? -13.117 5.003 -10.707 1.00 76.94 100 PHE A CA 1
ATOM 869 C C . PHE A 1 100 ? -13.447 4.051 -11.855 1.00 76.94 100 PHE A C 1
ATOM 871 O O . PHE A 1 100 ? -14.583 3.604 -11.984 1.00 76.94 100 PHE A O 1
ATOM 878 N N . ASN A 1 101 ? -12.460 3.754 -12.699 1.00 74.38 101 ASN A N 1
ATOM 879 C CA . ASN A 1 101 ? -12.613 2.828 -13.805 1.00 74.38 101 ASN A CA 1
ATOM 880 C C . ASN A 1 101 ? -11.507 1.771 -13.742 1.00 74.38 101 ASN A C 1
ATOM 882 O O . ASN A 1 101 ? -10.329 2.100 -13.615 1.00 74.38 101 ASN A O 1
ATOM 886 N N . LEU A 1 102 ? -11.895 0.504 -13.851 1.00 73.50 102 LEU A N 1
ATOM 887 C CA . LEU A 1 102 ? -10.992 -0.640 -13.935 1.00 73.50 102 LEU A CA 1
ATOM 888 C C . LEU A 1 102 ? -11.152 -1.256 -15.329 1.00 73.50 102 LEU A C 1
ATOM 890 O O . LEU A 1 102 ? -11.846 -2.267 -15.472 1.00 73.50 102 LEU A O 1
ATOM 894 N N . PRO A 1 103 ? -10.580 -0.640 -16.383 1.00 67.38 103 PRO A N 1
ATOM 895 C CA . PRO A 1 103 ? -10.720 -1.172 -17.728 1.00 67.38 103 PRO A CA 1
ATOM 896 C C . PRO A 1 103 ? -10.108 -2.574 -17.794 1.00 67.38 103 PRO A C 1
ATOM 898 O O . PRO A 1 103 ? -8.994 -2.814 -17.319 1.00 67.38 103 PRO A O 1
ATOM 901 N N . SER A 1 104 ? -10.845 -3.510 -18.392 1.00 67.44 104 SER A N 1
ATOM 902 C CA . SER A 1 104 ? -10.341 -4.859 -18.632 1.00 67.44 104 SER A CA 1
ATOM 903 C C . SER A 1 104 ? -9.102 -4.805 -19.528 1.00 67.44 104 SER A C 1
ATOM 905 O O . SER A 1 104 ? -9.101 -4.142 -20.565 1.00 67.44 104 SER A O 1
ATOM 907 N N . GLN A 1 105 ? -8.056 -5.547 -19.157 1.00 65.06 105 GLN A N 1
ATOM 908 C CA . GLN A 1 105 ? -6.882 -5.745 -20.019 1.00 65.06 105 GLN A CA 1
ATOM 909 C C . GLN A 1 105 ? -7.164 -6.723 -21.167 1.00 65.06 105 GLN A C 1
ATOM 911 O O . GLN A 1 105 ? -6.348 -6.865 -22.077 1.00 65.06 105 GLN A O 1
ATOM 916 N N . THR A 1 106 ? -8.303 -7.417 -21.121 1.00 66.25 106 THR A N 1
ATOM 917 C CA . THR A 1 106 ? -8.743 -8.357 -22.146 1.00 66.25 106 THR A CA 1
ATOM 918 C C . THR A 1 106 ? -9.943 -7.793 -22.893 1.00 66.25 106 THR A C 1
ATOM 920 O O . THR A 1 106 ? -10.933 -7.357 -22.303 1.00 66.25 106 THR A O 1
ATOM 923 N N . THR A 1 107 ? -9.844 -7.824 -24.214 1.00 69.62 107 THR A N 1
ATOM 924 C CA . THR A 1 107 ? -10.874 -7.393 -25.156 1.00 69.62 107 THR A CA 1
ATOM 925 C C . THR A 1 107 ? -11.174 -8.538 -26.114 1.00 69.62 107 THR A C 1
ATO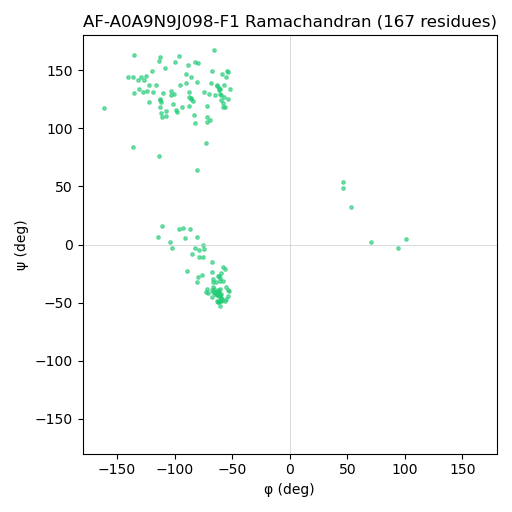M 927 O O . THR A 1 107 ? -10.292 -9.325 -26.464 1.00 69.62 107 THR A O 1
ATOM 930 N N . VAL A 1 108 ? -12.437 -8.665 -26.515 1.00 74.75 108 VAL A N 1
ATOM 931 C CA . VAL A 1 108 ? -12.857 -9.638 -27.526 1.00 74.75 108 VAL A CA 1
ATOM 932 C C . VAL A 1 108 ? -12.949 -8.901 -28.851 1.00 74.75 108 VAL A C 1
ATOM 934 O O . VAL A 1 108 ? -13.796 -8.030 -29.008 1.00 74.75 108 VAL A O 1
ATOM 937 N N . GLU A 1 109 ? -12.077 -9.257 -29.790 1.00 79.88 109 GLU A N 1
ATOM 938 C CA . GLU A 1 109 ? -12.036 -8.660 -31.124 1.00 79.88 109 GLU A CA 1
ATOM 939 C C . GLU A 1 109 ? -11.887 -9.709 -32.225 1.00 79.88 109 GLU A C 1
ATOM 941 O O . GLU A 1 109 ? -11.504 -10.861 -31.980 1.00 79.88 109 GLU A O 1
ATOM 946 N N . LYS A 1 110 ? -12.189 -9.313 -33.469 1.00 77.44 110 LYS A N 1
ATOM 947 C CA . LYS A 1 110 ? -12.014 -10.203 -34.627 1.00 77.44 110 LYS A CA 1
ATOM 948 C C . LYS A 1 110 ? -10.543 -10.599 -34.790 1.00 77.44 110 LYS A C 1
ATOM 950 O O . LYS A 1 110 ? -9.635 -9.768 -34.761 1.00 77.44 110 LYS A O 1
ATOM 955 N N . ARG A 1 111 ? -10.310 -11.894 -35.034 1.00 71.19 111 ARG A N 1
ATOM 956 C CA . ARG A 1 111 ? -8.977 -12.449 -35.307 1.00 71.19 111 ARG A CA 1
ATOM 957 C C . ARG A 1 111 ? -8.344 -11.712 -36.497 1.00 71.19 111 ARG A C 1
ATOM 959 O O . ARG A 1 111 ? -8.870 -11.782 -37.603 1.00 71.19 111 ARG A O 1
ATOM 966 N N . GLY A 1 112 ? -7.214 -11.042 -36.262 1.00 76.62 112 GLY A N 1
ATOM 967 C CA . GLY A 1 112 ? -6.479 -10.281 -37.282 1.00 76.62 112 GLY A CA 1
ATOM 968 C C . GLY A 1 112 ? -6.696 -8.763 -37.256 1.00 76.62 112 GLY A C 1
ATOM 969 O O . GLY A 1 112 ? -6.161 -8.076 -38.124 1.00 76.62 112 GLY A O 1
ATOM 970 N N . ALA A 1 113 ? -7.439 -8.226 -36.283 1.00 73.19 113 ALA A N 1
ATOM 971 C CA . ALA A 1 113 ? -7.535 -6.782 -36.083 1.00 73.19 113 ALA A CA 1
ATOM 972 C C . ALA A 1 113 ? -6.147 -6.172 -35.796 1.00 73.19 113 ALA A C 1
ATOM 974 O O . ALA A 1 113 ? -5.448 -6.603 -34.879 1.00 73.19 113 ALA A O 1
ATOM 975 N N . GLN A 1 114 ? -5.748 -5.175 -36.594 1.00 72.50 114 GLN A N 1
ATOM 976 C CA . GLN A 1 114 ? -4.467 -4.470 -36.434 1.00 72.50 114 GLN A CA 1
ATOM 977 C C . GLN A 1 114 ? -4.486 -3.467 -35.274 1.00 72.50 114 GLN A C 1
ATOM 979 O O . GLN A 1 114 ? -3.443 -3.197 -34.682 1.00 72.50 114 GLN A O 1
ATOM 984 N N . THR A 1 115 ? -5.669 -2.952 -34.934 1.00 67.00 115 THR A N 1
ATOM 985 C CA . THR A 1 115 ? -5.867 -1.966 -33.872 1.00 67.00 115 THR A CA 1
ATOM 986 C C . THR A 1 115 ? -7.072 -2.373 -33.040 1.00 67.00 115 THR A C 1
ATOM 988 O O . THR A 1 115 ? -8.134 -2.657 -33.589 1.00 67.00 115 THR A O 1
ATOM 991 N N . ILE A 1 116 ? -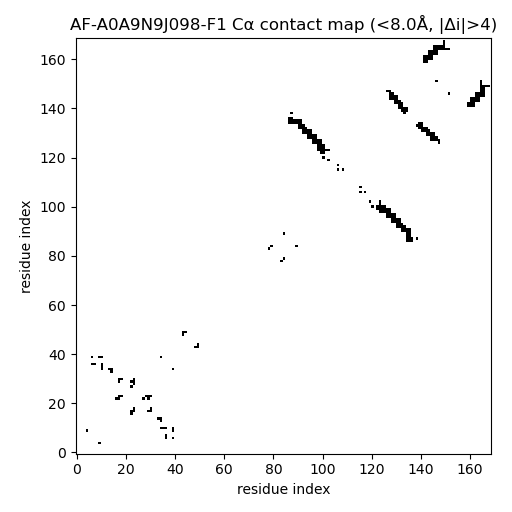6.900 -2.389 -31.721 1.00 67.12 116 ILE A N 1
ATOM 992 C CA . ILE A 1 116 ? -7.965 -2.628 -30.748 1.00 67.12 116 ILE A CA 1
ATOM 993 C C . ILE A 1 116 ? -8.182 -1.311 -30.007 1.00 67.12 116 ILE A C 1
ATOM 995 O O . ILE A 1 116 ? -7.292 -0.855 -29.288 1.00 67.12 116 ILE A O 1
ATOM 999 N N . SER A 1 117 ? -9.339 -0.681 -30.197 1.00 65.38 117 SER A N 1
ATOM 1000 C CA . SER A 1 117 ? -9.724 0.522 -29.457 1.00 65.38 117 SER A CA 1
ATOM 1001 C C . SER A 1 117 ? -10.541 0.134 -28.230 1.00 65.38 117 SER A C 1
ATOM 1003 O O . SER A 1 117 ? -11.627 -0.427 -28.361 1.00 65.38 117 SER A O 1
ATOM 1005 N N . ILE A 1 118 ? -10.040 0.453 -27.039 1.00 65.31 118 ILE A N 1
ATOM 1006 C CA . ILE A 1 118 ? -10.813 0.343 -25.800 1.00 65.31 118 ILE A CA 1
ATOM 1007 C C . ILE A 1 118 ? -11.571 1.659 -25.632 1.00 65.31 118 ILE A C 1
ATOM 1009 O O . ILE A 1 118 ? -10.949 2.715 -25.538 1.00 65.31 118 ILE A O 1
ATOM 1013 N N . LEU A 1 119 ? -12.904 1.604 -25.609 1.00 63.69 119 LEU A N 1
ATOM 1014 C CA . LEU A 1 119 ? -13.715 2.751 -25.203 1.00 63.69 119 LEU A CA 1
ATOM 1015 C C . LEU A 1 119 ? -13.505 2.967 -23.704 1.00 63.69 119 LEU A C 1
ATOM 1017 O O . LEU A 1 119 ? -13.976 2.178 -22.885 1.00 63.69 119 LEU A O 1
ATOM 1021 N N . THR A 1 120 ? -12.771 4.017 -23.350 1.00 61.12 120 THR A N 1
ATOM 1022 C CA . THR A 1 120 ? -12.627 4.450 -21.962 1.00 61.12 120 THR A CA 1
ATOM 1023 C C . THR A 1 120 ? -13.563 5.620 -21.680 1.00 61.12 120 THR A C 1
ATOM 1025 O O . THR A 1 120 ? -14.003 6.336 -22.577 1.00 61.12 120 THR A O 1
ATOM 1028 N N . THR A 1 121 ? -13.896 5.820 -20.408 1.00 61.28 121 THR A N 1
ATOM 1029 C CA . THR A 1 121 ? -14.765 6.917 -19.957 1.00 61.28 121 THR A CA 1
ATOM 1030 C C . THR A 1 121 ? -14.025 8.255 -19.831 1.00 61.28 121 THR A C 1
ATOM 1032 O O . THR A 1 121 ? -14.586 9.204 -19.294 1.00 61.28 121 THR A O 1
ATOM 1035 N N . GLY A 1 122 ? -12.754 8.339 -20.251 1.00 63.47 122 GLY A N 1
ATOM 1036 C CA . GLY A 1 122 ? -11.893 9.512 -20.041 1.00 63.47 122 GLY A CA 1
ATOM 1037 C C . GLY A 1 122 ? -11.459 9.727 -18.583 1.00 63.47 122 GLY A C 1
ATOM 1038 O O . GLY A 1 122 ? -10.750 10.682 -18.283 1.00 63.47 122 GLY A O 1
ATOM 1039 N N . HIS A 1 123 ? -11.862 8.831 -17.675 1.00 64.94 123 HIS A N 1
ATOM 1040 C CA . HIS A 1 123 ? -11.570 8.882 -16.242 1.00 64.94 123 HIS A CA 1
ATOM 1041 C C . HIS A 1 123 ? -10.616 7.773 -15.776 1.00 64.94 123 HIS A C 1
ATOM 1043 O O . HIS A 1 123 ? -10.508 7.545 -14.573 1.00 64.94 123 HIS A O 1
ATOM 1049 N N . GLU A 1 124 ? -9.898 7.104 -16.685 1.00 62.66 124 GLU A N 1
ATOM 1050 C CA . GLU A 1 124 ? -9.005 5.974 -16.365 1.00 62.66 124 GLU A CA 1
ATOM 1051 C C . GLU A 1 124 ? -7.905 6.275 -15.328 1.00 62.66 124 GLU A C 1
ATOM 1053 O O . GLU A 1 124 ? -7.404 5.355 -14.689 1.00 62.66 124 GLU A O 1
ATOM 1058 N N . PHE A 1 125 ? -7.552 7.547 -15.125 1.00 64.50 125 PHE A N 1
ATOM 1059 C CA . PHE A 1 125 ? -6.557 7.982 -14.135 1.00 64.50 125 PHE A CA 1
ATOM 1060 C C . PHE A 1 125 ? -7.172 8.613 -12.882 1.00 64.50 125 PHE A C 1
ATOM 1062 O O . PHE A 1 125 ? -6.452 9.085 -12.000 1.00 64.50 125 PHE A O 1
ATOM 1069 N N . THR A 1 126 ? -8.502 8.661 -12.803 1.00 75.00 126 THR A N 1
ATOM 1070 C CA . THR A 1 126 ? -9.192 9.243 -11.655 1.00 75.00 126 THR A CA 1
ATOM 1071 C C . THR A 1 126 ? -9.292 8.181 -10.572 1.00 75.00 126 THR A C 1
ATOM 1073 O O . THR A 1 126 ? -9.878 7.119 -10.786 1.00 75.00 126 THR A O 1
ATOM 1076 N N . ASN A 1 127 ? -8.767 8.498 -9.390 1.00 83.38 127 ASN A N 1
ATOM 1077 C CA . ASN A 1 127 ? -8.879 7.659 -8.205 1.00 83.38 127 ASN A CA 1
ATOM 1078 C C . ASN A 1 127 ? -9.597 8.426 -7.092 1.00 83.38 127 ASN A C 1
ATOM 1080 O O . ASN A 1 127 ? -9.458 9.647 -6.973 1.00 83.38 127 ASN A O 1
ATOM 1084 N N . PHE A 1 128 ? -10.306 7.692 -6.250 1.00 87.00 128 PHE A N 1
ATOM 1085 C CA . PHE A 1 128 ? -10.789 8.143 -4.952 1.00 87.00 128 PHE A CA 1
ATOM 1086 C C . PHE A 1 128 ? -10.074 7.361 -3.853 1.00 87.00 128 PHE A C 1
ATOM 1088 O O . PHE A 1 128 ? -9.472 6.321 -4.116 1.00 87.00 128 PHE A O 1
ATOM 1095 N N . THR A 1 129 ? -10.092 7.866 -2.628 1.00 90.38 129 THR A N 1
ATOM 1096 C CA . THR A 1 129 ? -9.500 7.152 -1.495 1.00 90.38 129 THR A CA 1
ATOM 1097 C C . THR A 1 129 ? -10.616 6.485 -0.712 1.00 90.38 129 THR A C 1
ATOM 1099 O O . THR A 1 129 ? -11.606 7.133 -0.381 1.00 90.38 129 THR A O 1
ATOM 1102 N N . ILE A 1 130 ? -10.472 5.193 -0.429 1.00 91.38 130 ILE A N 1
ATOM 1103 C CA . ILE A 1 130 ? -11.304 4.493 0.547 1.00 91.38 130 ILE A CA 1
ATOM 1104 C C . ILE A 1 130 ? -10.479 4.325 1.807 1.00 91.38 130 ILE A C 1
ATOM 1106 O O . ILE A 1 130 ? -9.374 3.790 1.751 1.00 91.38 130 ILE A O 1
ATOM 1110 N N . THR A 1 131 ? -11.037 4.717 2.938 1.00 94.00 131 THR A N 1
ATOM 1111 C CA . THR A 1 131 ? -10.484 4.407 4.241 1.00 94.00 131 THR A CA 1
ATOM 1112 C C . THR A 1 131 ? -11.248 3.247 4.861 1.00 94.00 131 THR A C 1
ATOM 1114 O O . THR A 1 131 ? -12.471 3.286 5.028 1.00 94.00 131 THR A O 1
ATOM 1117 N N . LEU A 1 132 ? -10.505 2.184 5.155 1.00 93.94 132 LEU A N 1
ATOM 1118 C CA . LEU A 1 132 ? -11.000 0.971 5.790 1.00 93.94 132 LEU A CA 1
ATOM 1119 C C . LEU A 1 132 ? -10.568 0.992 7.246 1.00 93.94 132 LEU A C 1
ATOM 1121 O O . LEU A 1 132 ? -9.390 1.211 7.518 1.00 93.94 132 LEU A O 1
ATOM 1125 N N . ALA A 1 133 ? -11.495 0.724 8.162 1.00 94.25 133 ALA A N 1
ATOM 1126 C CA . ALA A 1 133 ? -11.167 0.592 9.571 1.00 94.25 133 ALA A CA 1
ATOM 1127 C C . ALA A 1 133 ? -11.781 -0.671 10.183 1.00 94.25 133 ALA A C 1
ATOM 1129 O O . ALA A 1 133 ? -12.907 -1.070 9.864 1.00 94.25 133 ALA A O 1
ATOM 1130 N N . CYS A 1 134 ? -11.025 -1.319 11.064 1.00 95.19 134 CYS A N 1
ATOM 1131 C CA . CYS A 1 134 ? -11.486 -2.454 11.849 1.00 95.19 134 CYS A CA 1
ATOM 1132 C C . CYS A 1 134 ? -11.040 -2.329 13.304 1.00 95.19 134 CYS A C 1
ATOM 1134 O O . CYS A 1 134 ? -9.949 -1.845 13.596 1.00 95.19 134 CYS A O 1
ATOM 1136 N N . LEU A 1 135 ? -11.897 -2.783 14.211 1.00 95.75 135 LEU A N 1
ATOM 1137 C CA . LEU A 1 135 ? -11.605 -2.873 15.632 1.00 95.75 135 LEU A CA 1
ATOM 1138 C C . LEU A 1 135 ? -10.811 -4.150 15.932 1.00 95.75 135 LEU A C 1
ATOM 1140 O O . LEU A 1 135 ? -10.891 -5.145 15.205 1.00 95.75 135 LEU A O 1
ATOM 1144 N N . ALA A 1 136 ? -10.081 -4.152 17.044 1.00 93.12 136 ALA A N 1
ATOM 1145 C CA . ALA A 1 136 ? -9.276 -5.291 17.476 1.00 93.12 136 ALA A CA 1
ATOM 1146 C C . ALA A 1 136 ? -10.116 -6.517 17.887 1.00 93.12 136 ALA A C 1
ATOM 1148 O O . ALA A 1 136 ? -9.575 -7.616 17.996 1.00 93.12 136 ALA A O 1
ATOM 1149 N N . ASP A 1 137 ? -11.424 -6.350 18.103 1.00 94.75 137 ASP A N 1
ATOM 1150 C CA . ASP A 1 137 ? -12.376 -7.450 18.309 1.00 94.75 137 ASP A CA 1
ATOM 1151 C C . ASP A 1 137 ? -12.878 -8.086 16.995 1.00 94.75 137 ASP A C 1
ATOM 1153 O O . ASP A 1 137 ? -13.614 -9.071 17.025 1.00 94.75 137 ASP A O 1
ATOM 1157 N N . GLY A 1 138 ? -12.462 -7.551 15.842 1.00 94.00 138 GLY A N 1
ATOM 1158 C CA . GLY A 1 138 ? -12.855 -8.015 14.512 1.00 94.00 138 GLY A CA 1
ATOM 1159 C C . GLY A 1 138 ? -14.049 -7.274 13.904 1.00 94.00 138 GLY A C 1
ATOM 1160 O O . GLY A 1 138 ? -14.395 -7.536 12.748 1.00 94.00 138 GLY A O 1
ATOM 1161 N N . THR A 1 139 ? -14.663 -6.333 14.625 1.00 95.06 139 THR A N 1
ATOM 1162 C CA . THR A 1 139 ? -15.747 -5.499 14.096 1.00 95.06 139 THR A CA 1
ATOM 1163 C C . THR A 1 139 ? -15.228 -4.615 12.966 1.00 95.06 139 THR A C 1
ATOM 1165 O O . THR A 1 139 ? -14.238 -3.899 13.112 1.00 95.06 139 THR A O 1
ATOM 1168 N N . LYS A 1 140 ? -15.910 -4.636 11.819 1.00 93.75 140 LYS A N 1
ATOM 1169 C CA . LYS A 1 140 ? -15.610 -3.748 10.690 1.00 93.75 140 LYS A CA 1
ATOM 1170 C C . LYS A 1 140 ? -16.378 -2.447 10.862 1.00 93.75 140 LYS A C 1
ATOM 1172 O O . LYS A 1 140 ? -17.596 -2.480 11.033 1.00 93.75 140 LYS A O 1
ATOM 1177 N N . LEU A 1 141 ? -15.676 -1.324 10.800 1.00 92.75 141 LEU A N 1
ATOM 1178 C CA . LEU A 1 141 ? -16.316 -0.017 10.813 1.00 92.75 141 LEU A CA 1
ATOM 1179 C C . LEU A 1 141 ? -16.866 0.318 9.414 1.00 92.75 141 LEU A C 1
ATOM 1181 O O . LEU A 1 141 ? -16.404 -0.249 8.417 1.00 92.75 141 LEU A O 1
ATOM 1185 N N . PRO A 1 142 ? -17.873 1.206 9.324 1.00 93.75 142 PRO A N 1
ATOM 1186 C CA . PRO A 1 142 ? -18.384 1.689 8.045 1.00 93.75 142 PRO A CA 1
ATOM 1187 C C . PRO A 1 142 ? -17.275 2.255 7.151 1.00 93.75 142 PRO A C 1
ATOM 1189 O O . PRO A 1 142 ? -16.296 2.824 7.633 1.00 93.75 142 PRO A O 1
ATOM 1192 N N . LEU A 1 143 ? -17.446 2.113 5.837 1.00 92.50 143 LEU A N 1
ATOM 1193 C CA . LEU A 1 143 ? -16.481 2.613 4.860 1.00 92.50 143 LEU A CA 1
ATOM 1194 C C . LEU A 1 143 ? -16.482 4.140 4.856 1.00 92.50 143 LEU A C 1
ATOM 1196 O O . LEU A 1 143 ? -17.550 4.754 4.862 1.00 92.50 143 LEU A O 1
ATOM 1200 N N . PHE A 1 144 ? -15.302 4.746 4.768 1.00 92.81 144 PHE A N 1
ATOM 1201 C CA . PHE A 1 144 ? -15.159 6.183 4.561 1.00 92.81 144 PHE A CA 1
ATOM 1202 C C . PHE A 1 144 ? -14.560 6.436 3.179 1.00 92.81 144 PHE A C 1
ATOM 1204 O O . PHE A 1 144 ? -13.520 5.884 2.842 1.00 92.81 144 PHE A O 1
ATOM 1211 N N . ILE A 1 145 ? -15.227 7.227 2.348 1.00 91.06 145 ILE A N 1
ATOM 1212 C CA . ILE A 1 145 ? -14.781 7.541 0.991 1.00 91.06 145 ILE A CA 1
ATOM 1213 C C . ILE A 1 145 ? -14.407 9.013 0.921 1.00 91.06 145 ILE A C 1
ATOM 1215 O O . ILE A 1 145 ? -15.227 9.880 1.212 1.00 91.06 145 ILE A O 1
ATOM 1219 N N . ILE A 1 146 ? -13.187 9.292 0.472 1.00 89.69 146 ILE A N 1
ATOM 1220 C CA . ILE A 1 146 ? -12.695 10.641 0.213 1.00 89.69 146 ILE A CA 1
ATOM 1221 C C . ILE A 1 146 ? -12.615 10.840 -1.298 1.00 89.69 146 ILE A C 1
ATOM 1223 O O . ILE A 1 146 ? -11.766 10.262 -1.990 1.00 89.69 146 ILE A O 1
ATOM 1227 N N . PHE A 1 147 ? -13.490 11.696 -1.817 1.00 86.62 147 PHE A N 1
ATOM 1228 C CA . PHE A 1 147 ? -13.409 12.160 -3.192 1.00 86.62 147 PHE A CA 1
ATOM 1229 C C . PHE A 1 147 ? -12.499 13.384 -3.282 1.00 86.62 147 PHE A C 1
ATOM 1231 O O . PHE A 1 147 ? -12.663 14.367 -2.565 1.00 86.62 147 PHE A O 1
ATOM 1238 N N . LYS A 1 148 ? -11.565 13.357 -4.239 1.00 76.38 148 LYS A N 1
ATOM 1239 C CA . LYS A 1 148 ? -10.746 14.528 -4.603 1.00 76.38 148 LYS A CA 1
ATOM 1240 C C . LYS A 1 148 ? -11.521 15.578 -5.412 1.00 76.38 148 LYS A C 1
ATOM 1242 O O . LYS A 1 148 ? -10.960 16.605 -5.778 1.00 76.38 148 LYS A O 1
ATOM 1247 N N . LEU A 1 149 ? -12.775 15.289 -5.751 1.00 72.69 149 LEU A N 1
ATOM 1248 C CA . LEU A 1 149 ? -13.632 16.144 -6.560 1.00 72.69 149 LEU A CA 1
ATOM 1249 C C . LEU A 1 149 ? -14.329 17.176 -5.674 1.00 72.69 149 LEU A C 1
ATOM 1251 O O . LEU A 1 149 ? -14.758 16.857 -4.572 1.00 72.69 149 LEU A O 1
ATOM 1255 N N . VAL A 1 150 ? -14.503 18.384 -6.208 1.00 66.50 150 VAL A N 1
ATOM 1256 C CA . VAL A 1 150 ? -15.270 19.462 -5.561 1.00 66.50 150 VAL A CA 1
ATOM 1257 C C . VAL A 1 150 ? -16.760 19.107 -5.461 1.00 66.50 150 VAL A C 1
ATOM 1259 O O . VAL A 1 150 ? -17.445 19.506 -4.527 1.00 66.50 150 VAL A O 1
ATOM 1262 N N . ASN A 1 151 ? -17.261 18.310 -6.409 1.00 69.81 151 ASN A N 1
ATOM 1263 C CA . ASN A 1 151 ? -18.627 17.803 -6.403 1.00 69.81 151 ASN A CA 1
ATOM 1264 C C . ASN A 1 151 ? -18.613 16.288 -6.188 1.00 69.81 151 ASN A C 1
ATOM 1266 O O . ASN A 1 151 ? -18.082 15.546 -7.017 1.00 69.81 151 ASN A O 1
ATOM 1270 N N . VAL A 1 152 ? -19.227 15.834 -5.095 1.00 73.56 152 VAL A N 1
ATOM 1271 C CA . VAL A 1 152 ? -19.533 14.414 -4.879 1.00 73.56 152 VAL A CA 1
ATOM 1272 C C . VAL A 1 152 ? -20.511 13.950 -5.970 1.00 73.56 152 VAL A C 1
ATOM 1274 O O . VAL A 1 152 ? -21.468 14.680 -6.261 1.00 73.56 152 VAL A O 1
ATOM 1277 N N . PRO A 1 153 ? -20.312 12.765 -6.581 1.00 74.38 153 PRO A N 1
ATOM 1278 C CA . PRO A 1 153 ? -21.285 12.185 -7.502 1.00 74.38 153 PRO A CA 1
ATOM 1279 C C . PRO A 1 153 ? -22.684 12.140 -6.876 1.00 74.38 153 PRO A C 1
ATOM 1281 O O . PRO A 1 153 ? -22.848 11.741 -5.724 1.00 74.38 153 PRO A O 1
ATOM 1284 N N . ARG A 1 154 ? -23.707 12.556 -7.630 1.00 76.69 154 ARG A N 1
ATOM 1285 C CA . ARG A 1 154 ? -25.107 12.558 -7.170 1.00 76.69 154 ARG A CA 1
ATOM 1286 C C . ARG A 1 154 ? -25.716 11.162 -7.299 1.00 76.69 154 ARG A C 1
ATOM 1288 O O . ARG A 1 154 ? -26.638 10.953 -8.080 1.00 76.69 154 ARG A O 1
ATOM 1295 N N . GLU A 1 155 ? -25.169 10.218 -6.550 1.00 79.25 155 GLU A N 1
ATOM 1296 C CA . GLU A 1 155 ? -25.627 8.832 -6.493 1.00 79.25 155 GLU A CA 1
ATOM 1297 C C . GLU A 1 155 ? -26.204 8.505 -5.113 1.00 79.25 155 GLU A C 1
ATOM 1299 O O . GLU A 1 155 ? -25.922 9.180 -4.120 1.00 79.25 155 GLU A O 1
ATOM 1304 N N . GLN A 1 156 ? -27.044 7.471 -5.049 1.00 82.31 156 GLN A N 1
ATOM 1305 C CA . GLN A 1 156 ? -27.496 6.928 -3.772 1.00 82.31 156 GLN A CA 1
ATOM 1306 C C . GLN A 1 156 ? -26.445 5.953 -3.255 1.00 82.31 156 GLN A C 1
ATOM 1308 O O . GLN A 1 156 ? -26.253 4.875 -3.814 1.00 82.31 156 GLN A O 1
ATOM 1313 N N . PHE A 1 157 ? -25.773 6.336 -2.175 1.00 84.25 157 PHE A N 1
ATOM 1314 C CA . PHE A 1 157 ? -24.807 5.476 -1.507 1.00 84.25 157 PHE A CA 1
ATOM 1315 C C . PHE A 1 157 ? -25.493 4.643 -0.416 1.00 84.25 157 PHE A C 1
ATOM 1317 O O . PHE A 1 157 ? -26.436 5.123 0.218 1.00 84.25 157 PHE A O 1
ATOM 1324 N N . PRO A 1 158 ? -25.037 3.403 -0.165 1.00 87.75 158 PRO A N 1
ATOM 1325 C CA . PRO A 1 158 ? -25.492 2.625 0.980 1.00 87.75 158 PRO A CA 1
ATOM 1326 C C . PRO A 1 158 ? -25.297 3.385 2.298 1.00 87.75 158 PRO A C 1
ATOM 1328 O O . PRO A 1 158 ? -24.273 4.035 2.494 1.00 87.75 158 PRO A O 1
ATOM 1331 N N . ASN A 1 159 ? -26.225 3.220 3.245 1.00 85.31 159 ASN A N 1
ATOM 1332 C CA . ASN A 1 159 ? -26.185 3.891 4.557 1.00 85.31 159 ASN A CA 1
ATOM 1333 C C . ASN A 1 159 ? -24.915 3.593 5.380 1.00 85.31 159 ASN A C 1
ATOM 1335 O O . ASN A 1 159 ? -24.602 4.313 6.321 1.00 85.31 159 ASN A O 1
ATOM 1339 N N . SER A 1 160 ? -24.198 2.517 5.051 1.00 86.00 160 SER A N 1
ATOM 1340 C CA . SER A 1 160 ? -22.944 2.105 5.688 1.00 86.00 160 SER A CA 1
ATOM 1341 C C . SER A 1 160 ? -21.699 2.766 5.080 1.00 86.00 160 SER A C 1
ATOM 1343 O O . SER A 1 160 ? -20.589 2.273 5.294 1.00 86.00 160 SER A O 1
ATOM 1345 N N . ILE A 1 161 ? -21.869 3.811 4.265 1.00 88.94 161 ILE A N 1
ATOM 1346 C CA . ILE A 1 161 ? -20.780 4.540 3.618 1.00 88.94 161 ILE A CA 1
ATOM 1347 C C . ILE A 1 161 ? -20.859 6.011 4.007 1.00 88.94 161 ILE A C 1
ATOM 1349 O O . ILE A 1 161 ? -21.845 6.696 3.744 1.00 88.94 161 ILE A O 1
ATOM 1353 N N . TYR A 1 162 ? -19.778 6.500 4.594 1.00 90.00 162 TYR A N 1
ATOM 1354 C CA . TYR A 1 162 ? -19.562 7.911 4.853 1.00 90.00 162 TYR A CA 1
ATOM 1355 C C . TYR A 1 162 ? -18.743 8.514 3.722 1.00 90.00 162 TYR A C 1
ATOM 1357 O O . TYR A 1 162 ? -17.773 7.914 3.262 1.00 90.00 162 TYR A O 1
ATOM 1365 N N . ILE A 1 163 ? -19.126 9.704 3.272 1.00 88.88 163 ILE A N 1
ATOM 1366 C CA . ILE A 1 163 ? -18.483 10.360 2.137 1.00 88.88 163 ILE A CA 1
ATOM 1367 C C . ILE A 1 163 ? -18.003 11.733 2.557 1.00 88.88 163 ILE A C 1
ATOM 1369 O O . ILE A 1 163 ? -18.750 12.521 3.135 1.00 88.88 163 ILE A O 1
ATOM 1373 N N . HIS A 1 164 ? -16.760 12.020 2.207 1.00 86.69 164 HIS A N 1
ATOM 1374 C CA . HIS A 1 164 ? -16.142 13.318 2.344 1.00 86.69 164 HIS A CA 1
ATOM 1375 C C . HIS A 1 164 ? -15.660 13.807 0.980 1.00 86.69 164 HIS A C 1
ATOM 1377 O O . HIS A 1 164 ? -15.084 13.055 0.192 1.00 86.69 164 HIS A O 1
ATOM 1383 N N . ALA A 1 165 ? -15.890 15.084 0.707 1.00 82.88 165 ALA A N 1
ATOM 1384 C CA . ALA A 1 165 ? -15.273 15.793 -0.399 1.00 82.88 165 ALA A CA 1
ATOM 1385 C C . ALA A 1 165 ? -14.613 17.049 0.144 1.00 82.88 165 ALA A C 1
ATOM 1387 O O . ALA A 1 165 ? -15.153 17.709 1.036 1.00 82.88 165 ALA A O 1
ATOM 1388 N N . ASN A 1 166 ? -13.449 17.367 -0.414 1.00 73.94 166 ASN A N 1
ATOM 1389 C CA . ASN A 1 166 ? -12.756 18.590 -0.057 1.00 73.94 166 ASN A CA 1
ATOM 1390 C C . ASN A 1 166 ? -13.621 19.800 -0.448 1.00 73.94 166 ASN A C 1
ATOM 1392 O O . ASN A 1 166 ? -14.183 19.811 -1.548 1.00 73.94 166 ASN A O 1
ATOM 1396 N N . PRO A 1 167 ? -13.720 20.822 0.417 1.00 66.19 167 PRO A N 1
ATOM 1397 C CA . PRO A 1 167 ? -14.411 22.052 0.069 1.00 66.19 167 PRO A CA 1
ATOM 1398 C C . PRO A 1 167 ? -13.764 22.705 -1.160 1.00 66.19 167 PRO A C 1
ATOM 1400 O O . PRO A 1 167 ? -12.548 22.620 -1.357 1.00 66.19 167 PRO A O 1
ATOM 1403 N N . SER A 1 168 ? -14.584 23.359 -1.985 1.00 65.50 168 SER A N 1
ATOM 1404 C CA . SER A 1 168 ? -14.120 24.191 -3.097 1.00 65.50 168 SER A CA 1
ATOM 1405 C C . SER A 1 168 ? -13.123 25.228 -2.572 1.00 65.50 168 SER A C 1
ATOM 1407 O O . SER A 1 168 ? -13.449 25.952 -1.631 1.00 65.50 168 SER A O 1
ATOM 1409 N N . SER A 1 169 ? -11.920 25.270 -3.150 1.00 55.44 169 SER A N 1
ATOM 1410 C CA . SER A 1 169 ? -10.955 26.358 -2.921 1.00 55.44 169 SER A CA 1
ATOM 1411 C C . SER A 1 169 ? -11.436 27.654 -3.559 1.00 55.44 169 SER A C 1
ATOM 1413 O O . SER A 1 169 ? -12.047 27.559 -4.649 1.00 55.44 169 SER A O 1
#

Sequence (169 aa):
QLKTVTRYMISAKARSLAGKQEYYTLYPDIYKYQFSYKWVDRFIFRHSLVHYRYTTTIQKLPENYAELQQKFLSFVLYWRTKYNYPLNLIDNMDETPMAFNLPSQTTVEKRGAQTISILTTGHEFTNFTITLACLADGTKLPLFIIFKLVNVPREQFPNSIYIHANPSS

Foldseek 3Di:
DPDDQDLVNVLVVLQVVLPDPVNCVVPVCSNVDNSDSVVSVVVCVVVVHDDDDPPDPDDPQPPCNVVVVVVVVVVVVVVCVVVVDDQQPAKDKDKDKDAPDDFDPDDDDDPPDPDDDDDDPVRRPAIKIKMWMATSVGRTAQIEIEHQDCDDPPDDDPPSYHYDYDHDD

pLDDT: mean 82.35, std 12.32, range [43.88, 96.25]

Radius of gyration: 27.89 Å; Cα contacts (8 Å, |Δi|>4): 157; chains: 1; bounding box: 72×43×69 Å